Protein AF-A0A6V8PN63-F1 (afdb_monomer_lite)

InterPro domains:
  IPR045735 Stage III sporulation protein AA, AAA+ ATPase domain [PF19568] (1-89)

Structure (mmCIF, N/CA/C/O backbone):
data_AF-A0A6V8PN63-F1
#
_entry.id   AF-A0A6V8PN63-F1
#
loop_
_atom_site.group_PDB
_atom_site.id
_atom_site.type_symbol
_atom_site.label_atom_id
_atom_site.label_alt_id
_atom_site.label_comp_id
_atom_site.label_asym_id
_atom_site.label_entity_id
_atom_site.label_seq_id
_atom_site.pdbx_PDB_ins_code
_atom_site.Cartn_x
_atom_site.Cartn_y
_atom_site.Cartn_z
_atom_site.occupancy
_atom_site.B_iso_or_equiv
_atom_site.auth_seq_id
_atom_site.auth_comp_id
_atom_site.auth_asym_id
_atom_site.auth_atom_id
_atom_site.pdbx_PDB_model_num
ATOM 1 N N . ASP A 1 1 ? 13.691 23.214 -0.412 1.00 44.59 1 ASP A N 1
ATOM 2 C CA . ASP A 1 1 ? 12.295 22.899 -0.771 1.00 44.59 1 ASP A CA 1
ATOM 3 C C . ASP A 1 1 ? 12.135 21.449 -1.161 1.00 44.59 1 ASP A C 1
ATOM 5 O O . ASP A 1 1 ? 13.019 20.916 -1.814 1.00 44.59 1 ASP A O 1
ATOM 9 N N . GLY A 1 2 ? 11.024 20.817 -0.782 1.00 48.44 2 GLY A N 1
ATOM 10 C CA . GLY A 1 2 ? 10.647 19.520 -1.353 1.00 48.44 2 GLY A CA 1
ATOM 11 C C . GLY A 1 2 ? 10.384 18.419 -0.337 1.00 48.44 2 GLY A C 1
ATOM 12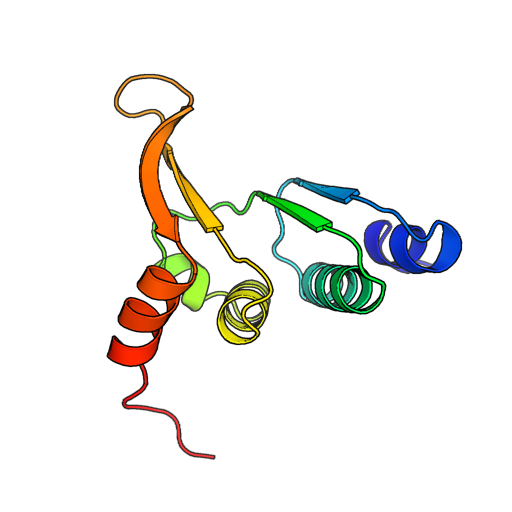 O O . GLY A 1 2 ? 10.875 17.308 -0.500 1.00 48.44 2 GLY A O 1
ATOM 13 N N . CYS A 1 3 ? 9.580 18.689 0.696 1.00 52.09 3 CYS A N 1
ATOM 14 C CA . CYS A 1 3 ? 8.850 17.585 1.308 1.00 52.09 3 CYS A CA 1
ATOM 15 C C . CYS A 1 3 ? 7.930 17.004 0.214 1.00 52.09 3 CYS A C 1
ATOM 17 O O . CYS A 1 3 ? 7.203 17.780 -0.417 1.00 52.09 3 CYS A O 1
ATOM 19 N N . PRO A 1 4 ? 7.988 15.696 -0.086 1.00 68.25 4 PRO A N 1
ATOM 20 C CA . PRO A 1 4 ? 7.158 15.108 -1.127 1.00 68.25 4 PRO A CA 1
ATOM 21 C C . PRO A 1 4 ? 5.686 15.412 -0.847 1.00 68.25 4 PRO A C 1
ATOM 23 O O 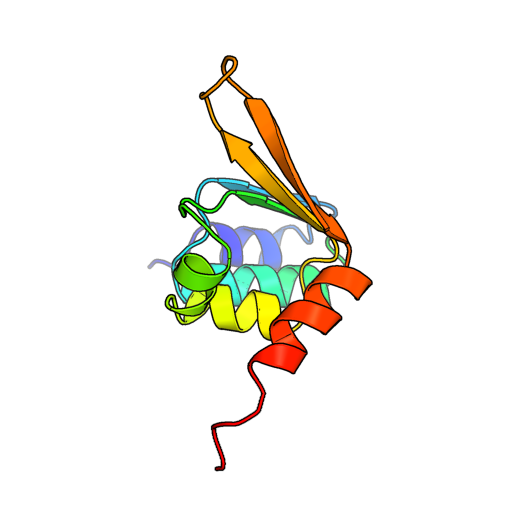. PRO A 1 4 ? 5.246 15.344 0.302 1.00 68.25 4 PRO A O 1
ATOM 26 N N . LYS A 1 5 ? 4.934 15.768 -1.899 1.00 79.38 5 LYS A N 1
ATOM 27 C CA . LYS A 1 5 ? 3.552 16.285 -1.816 1.00 79.38 5 LYS A CA 1
ATOM 28 C C . LYS A 1 5 ? 2.654 15.473 -0.872 1.00 79.38 5 LYS A C 1
ATOM 30 O O . LYS A 1 5 ? 1.834 16.051 -0.167 1.00 79.38 5 LYS A O 1
ATOM 35 N N . MET A 1 6 ? 2.852 14.155 -0.817 1.00 88.75 6 MET A N 1
ATOM 36 C CA . MET A 1 6 ? 2.096 13.252 0.048 1.00 88.75 6 MET A CA 1
ATOM 37 C C . MET A 1 6 ? 2.374 13.459 1.545 1.00 88.75 6 MET A C 1
ATOM 39 O O . MET A 1 6 ? 1.437 13.540 2.328 1.00 88.75 6 MET A O 1
ATOM 43 N N . MET A 1 7 ? 3.635 13.628 1.953 1.00 90.88 7 MET A N 1
ATOM 44 C CA . MET A 1 7 ? 3.980 13.895 3.356 1.00 90.88 7 MET A CA 1
ATOM 45 C C . MET A 1 7 ? 3.464 15.266 3.813 1.00 90.88 7 MET A C 1
ATOM 47 O O . MET A 1 7 ? 3.007 15.420 4.944 1.00 90.88 7 MET A O 1
ATOM 51 N N . MET A 1 8 ? 3.492 16.265 2.925 1.00 87.50 8 MET A N 1
ATOM 52 C CA . MET A 1 8 ? 2.912 17.579 3.213 1.00 87.50 8 MET A CA 1
ATOM 53 C C . MET A 1 8 ? 1.395 17.482 3.441 1.00 87.50 8 MET A C 1
ATOM 55 O O . MET A 1 8 ? 0.894 18.019 4.425 1.00 87.50 8 MET A O 1
ATOM 59 N N . LEU A 1 9 ? 0.677 16.753 2.580 1.00 88.44 9 LEU A N 1
ATOM 60 C CA . LEU A 1 9 ? -0.760 16.499 2.733 1.00 88.44 9 LEU A CA 1
ATOM 61 C C . LEU A 1 9 ? -1.093 15.859 4.085 1.00 88.44 9 LEU A C 1
ATOM 63 O O . LEU A 1 9 ? -1.955 16.362 4.803 1.00 88.44 9 LEU A O 1
ATOM 67 N N . VAL A 1 10 ? -0.378 14.794 4.454 1.00 91.44 10 VAL A N 1
ATOM 68 C CA . VAL A 1 10 ? -0.603 14.079 5.720 1.00 91.44 10 VAL A CA 1
ATOM 69 C C . VAL A 1 10 ? -0.424 15.011 6.919 1.00 91.44 10 VAL A C 1
ATOM 71 O O . VAL A 1 10 ? -1.290 15.067 7.788 1.00 91.44 10 VAL A O 1
ATOM 74 N N . ARG A 1 11 ? 0.649 15.810 6.933 1.00 88.00 11 ARG A N 1
ATOM 75 C CA . ARG A 1 11 ? 0.989 16.676 8.073 1.00 88.00 11 ARG A CA 1
ATOM 76 C C . ARG A 1 11 ? 0.054 17.861 8.274 1.00 88.00 11 ARG A C 1
ATOM 78 O O . ARG A 1 11 ? -0.162 18.263 9.410 1.00 88.00 11 ARG A O 1
ATOM 85 N N . PHE A 1 12 ? -0.453 18.453 7.195 1.00 89.06 12 PHE A N 1
ATOM 86 C CA . PHE A 1 12 ? -1.215 19.703 7.285 1.00 89.06 12 PHE A CA 1
ATOM 87 C C . PHE A 1 12 ? -2.722 19.523 7.134 1.00 89.06 12 PHE A C 1
ATOM 89 O O . PHE A 1 12 ? -3.466 20.424 7.511 1.00 89.06 12 PHE A O 1
ATOM 96 N N . MET A 1 13 ? -3.183 18.394 6.587 1.00 86.56 13 MET A N 1
ATOM 97 C CA . MET A 1 13 ? -4.601 18.207 6.265 1.00 86.56 13 MET A CA 1
ATOM 98 C C . MET A 1 13 ? -5.271 17.059 7.022 1.00 86.56 13 MET A C 1
ATOM 100 O O . MET A 1 13 ? -6.485 16.937 6.901 1.00 86.56 13 MET A O 1
ATOM 104 N N . SER A 1 14 ? -4.530 16.254 7.803 1.00 87.50 14 SER A N 1
ATOM 105 C CA . SER A 1 14 ? -5.064 15.120 8.591 1.00 87.50 14 SER A CA 1
ATOM 106 C C . SER A 1 14 ? -6.153 14.334 7.836 1.00 87.50 14 SER A C 1
ATOM 108 O O . SER A 1 14 ? -7.306 14.288 8.274 1.00 87.50 14 SER A O 1
ATOM 110 N N . PRO A 1 15 ? -5.839 13.806 6.638 1.00 92.38 15 PRO A N 1
ATOM 111 C CA . PRO A 1 15 ? -6.854 13.250 5.757 1.00 92.38 15 PRO A CA 1
ATOM 112 C C . PRO A 1 15 ? -7.492 12.000 6.369 1.00 92.38 15 PRO A C 1
ATOM 114 O O . PRO A 1 15 ? -6.816 11.185 6.983 1.00 92.38 15 PRO A O 1
ATOM 117 N N . GLN A 1 16 ? -8.788 11.797 6.126 1.00 94.19 16 GLN A N 1
ATOM 118 C CA . GLN A 1 16 ? -9.469 10.547 6.492 1.00 94.19 16 GLN A CA 1
ATOM 119 C C . GLN A 1 16 ? -9.141 9.400 5.521 1.00 94.19 16 GLN A C 1
ATOM 121 O O . GLN A 1 16 ? -9.122 8.233 5.909 1.00 94.19 16 GLN A O 1
ATOM 126 N N . LEU A 1 17 ? -8.877 9.734 4.254 1.00 93.06 17 LEU A N 1
ATOM 127 C CA . LEU A 1 17 ? -8.535 8.794 3.191 1.00 93.06 17 LEU A CA 1
ATOM 128 C C . LEU A 1 17 ? -7.412 9.377 2.331 1.00 93.06 17 LEU A C 1
ATOM 130 O O . LEU A 1 17 ? -7.552 10.469 1.777 1.00 93.06 17 LEU A O 1
ATOM 134 N N . LEU A 1 18 ? -6.323 8.628 2.185 1.00 93.00 18 LEU A N 1
ATOM 135 C CA . LEU A 1 18 ? -5.232 8.938 1.270 1.00 93.00 18 LEU A CA 1
ATOM 136 C C . LEU A 1 18 ? -5.317 8.024 0.047 1.00 93.00 18 LEU A C 1
ATOM 138 O O . LEU A 1 18 ? -5.151 6.809 0.159 1.00 93.00 18 LEU A O 1
ATOM 142 N N . VAL A 1 19 ? -5.557 8.616 -1.124 1.00 92.69 19 VAL A N 1
ATOM 143 C CA . VAL A 1 19 ? -5.561 7.899 -2.405 1.00 92.69 19 VAL A CA 1
ATOM 144 C C . VAL A 1 19 ? -4.357 8.333 -3.224 1.00 92.69 19 VAL A C 1
ATOM 146 O O . VAL A 1 19 ? -4.166 9.528 -3.439 1.00 92.69 19 VAL A O 1
ATOM 149 N N . THR A 1 20 ? -3.546 7.381 -3.681 1.00 90.00 20 THR A N 1
ATOM 150 C CA . THR A 1 20 ? -2.348 7.685 -4.474 1.00 90.00 20 THR A CA 1
ATOM 151 C C . THR A 1 20 ? -2.127 6.684 -5.602 1.00 90.00 20 THR A C 1
ATOM 153 O O . THR A 1 20 ? -2.414 5.489 -5.470 1.00 90.00 20 THR A O 1
ATOM 156 N N . ASP A 1 21 ? -1.614 7.167 -6.730 1.00 88.94 21 ASP A N 1
ATOM 157 C CA . ASP A 1 21 ? -1.177 6.321 -7.826 1.00 88.94 21 ASP A CA 1
ATOM 158 C C . ASP A 1 21 ? 0.325 6.024 -7.726 1.00 88.94 21 ASP A C 1
ATOM 160 O O . ASP A 1 21 ? 1.129 6.871 -7.352 1.00 88.94 21 ASP A O 1
ATOM 164 N N . LYS A 1 22 ? 0.714 4.795 -8.082 1.00 87.00 22 LYS A N 1
ATOM 165 C CA . LYS A 1 22 ? 2.122 4.383 -8.237 1.00 87.00 22 LYS A CA 1
ATOM 166 C C . LYS A 1 22 ? 3.000 4.627 -7.004 1.00 87.00 22 LYS A C 1
ATOM 168 O O . LYS A 1 22 ? 4.043 5.275 -7.076 1.00 87.00 22 LYS A O 1
ATOM 173 N N . LEU A 1 23 ? 2.630 4.008 -5.895 1.00 91.31 23 LEU A N 1
ATOM 174 C CA . LEU A 1 23 ? 3.483 3.911 -4.720 1.00 91.31 23 LEU A CA 1
ATOM 175 C C . LEU A 1 23 ? 4.787 3.172 -5.074 1.00 91.31 23 LEU A C 1
ATOM 177 O O . LEU A 1 23 ? 4.758 2.128 -5.734 1.00 91.31 23 LEU A O 1
ATOM 181 N N . GLY A 1 24 ? 5.939 3.699 -4.654 1.00 86.88 24 GLY A N 1
ATOM 182 C CA . GLY A 1 24 ? 7.209 3.033 -4.957 1.00 86.88 24 GLY A CA 1
ATOM 183 C C . GLY A 1 24 ? 8.469 3.661 -4.384 1.00 86.88 24 GLY A C 1
ATOM 184 O O . GLY A 1 24 ? 9.486 2.972 -4.318 1.00 86.88 24 GLY A O 1
ATOM 185 N N . ARG A 1 25 ? 8.438 4.931 -3.969 1.00 90.75 25 ARG A N 1
ATOM 186 C CA . ARG A 1 25 ? 9.622 5.600 -3.425 1.00 90.75 25 ARG A CA 1
ATOM 187 C C . ARG A 1 25 ? 9.709 5.453 -1.902 1.00 90.75 25 ARG A C 1
ATOM 189 O O . ARG A 1 25 ? 8.678 5.302 -1.239 1.00 90.75 25 ARG A O 1
ATOM 196 N N . PRO A 1 26 ? 10.912 5.549 -1.309 1.00 90.88 26 PRO A N 1
ATOM 197 C CA . PRO A 1 26 ? 11.076 5.514 0.145 1.00 90.88 26 PRO A CA 1
ATOM 198 C C . PRO A 1 26 ? 10.287 6.609 0.866 1.00 90.88 26 PRO A C 1
ATOM 200 O O . PRO A 1 26 ? 9.768 6.388 1.960 1.00 90.88 26 PRO A O 1
ATOM 203 N N . GLU A 1 27 ? 10.171 7.789 0.259 1.00 91.44 27 GLU A N 1
ATOM 204 C CA . GLU A 1 27 ? 9.428 8.895 0.853 1.00 91.44 27 GLU A CA 1
ATOM 205 C C . GLU A 1 27 ? 7.919 8.647 0.826 1.00 91.44 27 GLU A C 1
ATOM 207 O O . GLU A 1 27 ? 7.216 9.064 1.749 1.00 91.44 27 GLU A O 1
ATOM 212 N N . ASP A 1 28 ? 7.436 7.926 -0.190 1.00 91.56 28 ASP A N 1
ATOM 213 C CA . ASP A 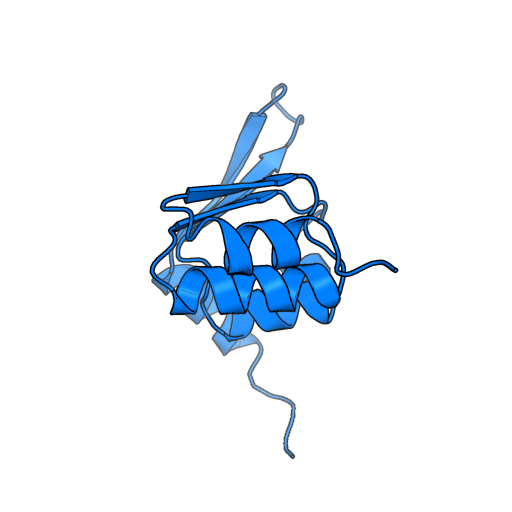1 28 ? 6.037 7.532 -0.274 1.00 91.56 28 ASP A CA 1
ATOM 214 C C . ASP A 1 28 ? 5.684 6.570 0.862 1.00 91.56 28 ASP A C 1
ATOM 216 O O . ASP A 1 28 ? 4.675 6.744 1.543 1.00 91.56 28 ASP A O 1
ATOM 220 N N . ALA A 1 29 ? 6.558 5.590 1.113 1.00 92.31 29 ALA A N 1
ATOM 221 C CA . ALA A 1 29 ? 6.368 4.625 2.187 1.00 92.31 29 ALA A CA 1
ATOM 222 C C . ALA A 1 29 ? 6.292 5.301 3.564 1.00 92.31 29 ALA A C 1
ATOM 224 O O . ALA A 1 29 ? 5.393 5.005 4.347 1.00 92.31 29 ALA A O 1
ATOM 225 N N . ARG A 1 30 ? 7.171 6.276 3.829 1.00 93.12 30 ARG A N 1
ATOM 226 C CA . ARG A 1 30 ? 7.128 7.067 5.071 1.00 93.12 30 ARG A CA 1
ATOM 227 C C . ARG A 1 30 ? 5.835 7.868 5.214 1.00 93.12 30 ARG A C 1
ATOM 229 O O . ARG A 1 30 ? 5.298 7.970 6.310 1.00 93.12 30 ARG A O 1
ATOM 236 N N . ALA A 1 31 ? 5.338 8.459 4.128 1.00 93.25 31 ALA A N 1
ATOM 237 C CA . ALA A 1 31 ? 4.094 9.226 4.167 1.00 93.25 31 ALA A CA 1
ATOM 238 C C . ALA A 1 31 ? 2.864 8.331 4.379 1.00 93.25 31 ALA A C 1
ATOM 240 O O . ALA A 1 31 ? 1.963 8.720 5.116 1.00 93.25 31 ALA A O 1
ATOM 241 N N . VAL A 1 32 ? 2.841 7.131 3.791 1.00 93.81 32 VAL A N 1
ATOM 242 C CA . VAL A 1 32 ? 1.793 6.129 4.051 1.00 93.81 32 VAL A CA 1
ATOM 243 C C . VAL A 1 32 ? 1.823 5.667 5.506 1.00 93.81 32 VAL A C 1
ATOM 245 O O . VAL A 1 32 ? 0.778 5.628 6.147 1.00 93.81 32 VAL A O 1
ATOM 248 N N . GLU A 1 33 ? 3.004 5.357 6.044 1.00 93.62 33 GLU A N 1
ATOM 249 C CA . GLU A 1 33 ? 3.159 4.959 7.447 1.00 93.62 33 GLU A CA 1
ATOM 250 C C . GLU A 1 33 ? 2.630 6.038 8.407 1.00 93.62 33 GLU A C 1
ATOM 252 O O . GLU A 1 33 ? 1.867 5.733 9.323 1.00 93.62 33 GLU A O 1
ATOM 257 N N . GLU A 1 34 ? 2.985 7.303 8.170 1.00 93.75 34 GLU A N 1
ATOM 258 C CA . GLU A 1 34 ? 2.490 8.432 8.961 1.00 93.75 34 GLU A CA 1
ATOM 259 C C . GLU A 1 34 ? 0.968 8.584 8.840 1.00 93.75 34 GLU A C 1
ATOM 261 O O . GLU A 1 34 ? 0.275 8.724 9.846 1.00 93.75 34 GLU A O 1
ATOM 266 N N . ALA A 1 35 ? 0.427 8.493 7.622 1.00 94.12 35 ALA A N 1
ATOM 267 C CA . ALA A 1 35 ? -1.009 8.590 7.384 1.00 94.12 35 ALA A CA 1
ATOM 268 C C . ALA A 1 35 ? -1.782 7.532 8.190 1.00 94.12 35 ALA A C 1
ATOM 270 O O . ALA A 1 35 ? -2.728 7.874 8.902 1.00 94.12 35 ALA A O 1
ATOM 271 N N . VAL A 1 36 ? -1.328 6.274 8.168 1.00 93.06 36 VAL A N 1
ATOM 272 C CA . VAL A 1 36 ? -1.947 5.190 8.948 1.00 93.06 36 VAL A CA 1
ATOM 273 C C . VAL A 1 36 ? -1.865 5.463 10.452 1.00 93.06 36 VAL A C 1
ATOM 275 O O . VAL A 1 36 ? -2.863 5.298 11.152 1.00 93.06 36 VAL A O 1
ATOM 278 N N . LYS A 1 37 ? -0.723 5.946 10.964 1.00 92.06 37 LYS A N 1
ATOM 279 C CA . LYS A 1 37 ? -0.575 6.313 12.389 1.00 92.06 37 LYS A CA 1
ATOM 280 C C . LYS A 1 37 ? -1.532 7.426 12.817 1.00 92.06 37 LYS A C 1
ATOM 282 O O . LYS A 1 37 ? -1.998 7.418 13.952 1.00 92.06 37 LYS A O 1
ATOM 287 N N . THR A 1 38 ? -1.850 8.353 11.915 1.00 90.31 38 THR A N 1
ATOM 288 C CA . THR A 1 38 ? -2.844 9.414 12.159 1.00 90.31 38 THR A CA 1
ATOM 289 C C . THR A 1 38 ? -4.300 8.947 12.023 1.00 90.31 38 THR A C 1
ATOM 291 O O . THR A 1 38 ? -5.215 9.733 12.254 1.00 90.31 38 THR A O 1
ATOM 294 N N . GLY A 1 39 ? -4.532 7.672 11.688 1.00 90.75 39 GLY A N 1
ATOM 295 C CA . GLY A 1 39 ? -5.864 7.079 11.539 1.00 90.75 39 GLY A CA 1
ATOM 296 C C . GLY A 1 39 ? -6.459 7.192 10.133 1.00 90.75 39 GLY A C 1
ATOM 297 O O . GLY A 1 39 ? -7.636 6.887 9.945 1.00 90.75 39 GLY A O 1
ATOM 298 N N . ALA A 1 40 ? -5.674 7.617 9.141 1.00 94.38 40 ALA A N 1
ATOM 299 C CA . ALA A 1 40 ? -6.123 7.677 7.757 1.00 94.38 40 ALA A CA 1
ATOM 300 C C . ALA A 1 40 ? -6.201 6.274 7.138 1.00 94.38 40 ALA A C 1
ATOM 302 O O . ALA A 1 40 ? -5.289 5.458 7.282 1.00 94.38 40 ALA A O 1
ATOM 303 N N . SER A 1 41 ? -7.260 6.016 6.372 1.00 93.94 41 SER A N 1
ATOM 304 C CA . SER A 1 41 ? -7.328 4.854 5.478 1.00 93.94 41 SER A CA 1
ATOM 305 C C . SER A 1 41 ? -6.532 5.112 4.198 1.00 93.94 41 SER A C 1
ATOM 307 O O . SER A 1 41 ? -6.439 6.255 3.750 1.00 93.94 41 SER A O 1
ATOM 309 N N . ILE A 1 42 ? -5.985 4.064 3.575 1.00 93.75 42 ILE A N 1
ATOM 310 C CA . ILE A 1 42 ? -5.115 4.192 2.395 1.00 93.75 42 ILE A CA 1
ATOM 311 C C . ILE A 1 42 ? -5.656 3.370 1.224 1.00 93.75 42 ILE A C 1
ATOM 313 O O . ILE A 1 42 ? -5.980 2.194 1.377 1.00 93.75 42 ILE A O 1
ATOM 317 N N . LEU A 1 43 ? -5.679 3.971 0.033 1.00 94.06 43 LEU A N 1
ATOM 318 C CA . LEU A 1 43 ? -5.893 3.284 -1.239 1.00 94.06 43 LEU A CA 1
ATOM 319 C C . LEU A 1 43 ? -4.760 3.649 -2.198 1.00 94.06 43 LEU A C 1
ATOM 321 O O . LEU A 1 43 ? -4.647 4.789 -2.642 1.00 94.06 43 LEU A O 1
ATOM 325 N N . ALA A 1 44 ? -3.916 2.679 -2.531 1.00 93.56 44 ALA A N 1
ATOM 326 C CA . ALA A 1 44 ? -2.754 2.913 -3.377 1.00 93.56 44 ALA A CA 1
ATOM 327 C C . ALA A 1 44 ? -2.665 1.895 -4.511 1.00 93.56 44 ALA A C 1
ATOM 329 O O . ALA A 1 44 ? -3.102 0.752 -4.374 1.00 93.56 44 ALA A O 1
ATOM 330 N N . THR A 1 45 ? -2.056 2.302 -5.623 1.00 93.44 45 THR A N 1
ATOM 331 C CA . THR A 1 45 ? -1.672 1.383 -6.701 1.00 93.44 45 THR A CA 1
ATOM 332 C C . THR A 1 45 ? -0.158 1.231 -6.756 1.00 93.44 45 THR A C 1
ATOM 334 O O . THR A 1 45 ? 0.579 2.187 -6.533 1.00 93.44 45 THR A O 1
ATOM 337 N N . VAL A 1 46 ? 0.317 0.028 -7.071 1.00 92.75 46 VAL A N 1
ATOM 338 C CA . VAL A 1 46 ? 1.731 -0.264 -7.335 1.00 92.75 46 VAL A CA 1
ATOM 339 C C . VAL A 1 46 ? 1.806 -1.011 -8.657 1.00 92.75 46 VAL A C 1
ATOM 341 O O . VAL A 1 46 ? 0.939 -1.826 -8.964 1.00 92.75 46 VAL A O 1
ATOM 344 N N . GLN A 1 47 ? 2.839 -0.737 -9.447 1.00 89.94 47 GLN A N 1
ATOM 345 C CA . GLN A 1 47 ? 3.109 -1.503 -10.658 1.00 89.94 47 GLN A CA 1
ATOM 346 C C . GLN A 1 47 ? 4.054 -2.663 -10.346 1.00 89.94 47 GLN A C 1
ATOM 348 O O . GLN A 1 47 ? 5.201 -2.418 -9.975 1.00 89.94 47 GLN A O 1
ATOM 353 N N . GLY A 1 48 ? 3.589 -3.891 -10.539 1.00 87.69 48 GLY A N 1
ATOM 354 C CA . GLY A 1 48 ? 4.368 -5.121 -10.420 1.00 87.69 48 GLY A CA 1
ATOM 355 C C . GLY A 1 48 ? 3.585 -6.291 -11.006 1.00 87.69 48 GLY A C 1
ATOM 356 O O . GLY A 1 48 ? 2.363 -6.206 -11.141 1.00 87.69 48 GLY A O 1
ATOM 357 N N . ASP A 1 49 ? 4.293 -7.354 -11.375 1.00 84.94 49 ASP A N 1
ATOM 358 C CA . ASP A 1 49 ? 3.693 -8.502 -12.067 1.00 84.94 49 ASP A CA 1
ATOM 359 C C . ASP A 1 49 ? 3.174 -9.578 -11.099 1.00 84.94 49 ASP A C 1
ATOM 361 O O . ASP A 1 49 ? 2.216 -10.285 -11.414 1.00 84.94 49 ASP A O 1
ATOM 365 N N . CYS A 1 50 ? 3.778 -9.687 -9.913 1.00 85.06 50 CYS A N 1
ATOM 366 C CA . CYS A 1 50 ? 3.395 -10.623 -8.854 1.00 85.06 50 CYS A CA 1
ATOM 367 C C . CYS A 1 50 ? 3.859 -10.124 -7.474 1.00 85.06 50 CYS A C 1
ATOM 369 O O . CYS A 1 50 ? 4.607 -9.146 -7.375 1.00 85.06 50 CYS A O 1
ATOM 371 N N . LEU A 1 51 ? 3.420 -10.784 -6.397 1.00 85.88 51 LEU A N 1
ATOM 372 C CA . LEU A 1 51 ? 3.773 -10.404 -5.023 1.00 85.88 51 LEU A CA 1
ATOM 373 C C . LEU A 1 51 ? 5.288 -10.485 -4.776 1.00 85.88 51 LEU A C 1
ATOM 375 O O . LEU A 1 51 ? 5.853 -9.616 -4.119 1.00 85.88 51 LEU A O 1
ATOM 379 N N . GLU A 1 52 ? 5.954 -11.474 -5.364 1.00 87.50 52 GLU A N 1
ATOM 380 C CA . GLU A 1 52 ? 7.393 -11.703 -5.228 1.00 87.50 52 GLU A CA 1
ATOM 381 C C . GLU A 1 52 ? 8.216 -10.565 -5.866 1.00 87.50 52 GLU A C 1
ATOM 383 O O . GLU A 1 52 ? 9.270 -10.195 -5.349 1.00 87.50 52 GLU A O 1
ATOM 388 N N . ASP A 1 53 ? 7.736 -9.958 -6.960 1.00 89.44 53 ASP A N 1
ATOM 389 C CA . ASP A 1 53 ? 8.356 -8.757 -7.546 1.00 89.44 53 ASP A CA 1
ATOM 390 C C . ASP A 1 53 ? 8.208 -7.540 -6.621 1.00 89.44 53 ASP A C 1
ATOM 392 O O . ASP A 1 53 ? 9.150 -6.769 -6.423 1.00 89.44 53 ASP A O 1
ATOM 396 N N . LEU A 1 54 ? 7.043 -7.398 -5.982 1.00 89.94 54 LEU A N 1
ATOM 397 C CA . LEU A 1 54 ? 6.801 -6.326 -5.015 1.00 89.94 54 LEU A CA 1
ATOM 398 C C . LEU A 1 54 ? 7.702 -6.454 -3.780 1.00 89.94 54 LEU A C 1
ATOM 400 O O . LEU A 1 54 ? 8.219 -5.443 -3.303 1.00 89.94 54 LEU A O 1
ATOM 404 N N . MET A 1 55 ? 7.946 -7.677 -3.304 1.00 88.94 55 MET A N 1
ATOM 405 C CA . MET A 1 55 ? 8.826 -7.949 -2.161 1.00 88.94 55 MET A CA 1
ATOM 406 C C . MET A 1 55 ? 10.306 -7.648 -2.439 1.00 88.94 55 MET A C 1
ATOM 408 O O . MET A 1 55 ? 11.056 -7.352 -1.513 1.00 88.94 55 MET A O 1
ATOM 412 N N . LYS A 1 56 ? 10.742 -7.630 -3.705 1.00 90.50 56 LYS A N 1
ATOM 413 C CA . LYS A 1 56 ? 12.106 -7.199 -4.072 1.00 90.50 56 LYS A CA 1
ATOM 414 C C . LYS A 1 56 ? 12.307 -5.688 -3.972 1.00 90.50 56 LYS A C 1
ATOM 416 O O . LYS A 1 56 ? 13.445 -5.222 -4.003 1.00 90.50 56 LYS A O 1
ATOM 421 N N . ARG A 1 57 ? 11.229 -4.903 -3.880 1.00 91.25 57 ARG A N 1
ATOM 422 C CA . ARG A 1 57 ? 11.289 -3.439 -3.796 1.00 91.25 57 ARG A CA 1
ATOM 423 C C . ARG A 1 57 ? 11.300 -3.006 -2.332 1.00 91.25 57 ARG A C 1
ATOM 425 O O . ARG A 1 57 ? 10.254 -3.103 -1.693 1.00 91.25 57 ARG A O 1
ATOM 432 N N . PRO A 1 58 ? 12.405 -2.444 -1.805 1.00 92.12 58 PRO A N 1
ATOM 433 C CA . PRO A 1 58 ? 12.548 -2.183 -0.370 1.00 92.12 58 PRO A CA 1
ATOM 434 C C . PRO A 1 58 ? 11.403 -1.361 0.234 1.00 92.12 58 PRO A C 1
ATOM 436 O O . PRO A 1 58 ? 10.890 -1.695 1.296 1.00 92.12 58 PRO A O 1
ATOM 439 N N . SER A 1 59 ? 10.953 -0.315 -0.466 1.00 92.50 59 SER A N 1
ATOM 440 C CA . SER A 1 59 ? 9.874 0.559 0.008 1.00 92.50 59 SER A CA 1
ATOM 441 C C . SER A 1 59 ? 8.519 -0.145 0.071 1.00 92.50 59 SER A C 1
ATOM 443 O O . SER A 1 59 ? 7.747 0.117 0.984 1.00 92.50 59 SER A O 1
ATOM 445 N N . ILE A 1 60 ? 8.225 -1.043 -0.873 1.00 92.44 60 ILE A N 1
ATOM 446 C CA . ILE A 1 60 ? 6.951 -1.773 -0.907 1.00 92.44 60 ILE A CA 1
ATOM 447 C C . ILE A 1 60 ? 6.991 -2.954 0.055 1.00 92.44 60 ILE A C 1
ATOM 449 O O . ILE A 1 60 ? 6.063 -3.118 0.843 1.00 92.44 60 ILE A O 1
ATOM 453 N N . ALA A 1 61 ? 8.086 -3.715 0.050 1.00 91.69 61 ALA A N 1
ATOM 454 C CA . ALA A 1 61 ? 8.326 -4.801 0.991 1.00 91.69 61 ALA A CA 1
ATOM 455 C C . ALA A 1 61 ? 8.157 -4.330 2.438 1.00 91.69 61 ALA A C 1
ATOM 457 O O . ALA A 1 61 ? 7.426 -4.955 3.200 1.00 91.69 61 ALA A O 1
ATOM 458 N N . TYR A 1 62 ? 8.733 -3.172 2.781 1.00 92.19 62 TYR A N 1
ATOM 459 C CA . TYR A 1 62 ? 8.554 -2.541 4.085 1.00 92.19 62 TYR A CA 1
ATOM 460 C C . TYR A 1 62 ? 7.072 -2.344 4.442 1.00 92.19 62 TYR A C 1
ATOM 462 O O . TYR A 1 62 ? 6.626 -2.791 5.494 1.00 92.19 62 TYR A O 1
ATOM 470 N N . LEU A 1 63 ? 6.275 -1.739 3.556 1.00 91.19 63 LEU A N 1
ATOM 471 C CA . LEU A 1 63 ? 4.852 -1.482 3.815 1.00 91.19 63 LEU A CA 1
ATOM 472 C C . LEU A 1 63 ? 4.031 -2.769 3.973 1.00 91.19 63 LEU A C 1
ATOM 474 O O . LEU A 1 63 ? 3.123 -2.833 4.807 1.00 91.19 63 LEU A O 1
ATOM 478 N N . LEU A 1 64 ? 4.354 -3.792 3.179 1.00 89.44 64 LEU A N 1
ATOM 479 C CA . LEU A 1 64 ? 3.713 -5.104 3.239 1.00 89.44 64 LEU A CA 1
ATOM 480 C C . LEU A 1 64 ? 4.072 -5.845 4.536 1.00 89.44 64 LEU A C 1
ATOM 482 O O . LEU A 1 64 ? 3.186 -6.378 5.205 1.00 89.44 64 LEU A O 1
ATOM 486 N N . GLN A 1 65 ? 5.345 -5.818 4.939 1.00 87.69 65 GLN A N 1
ATOM 487 C CA . GLN A 1 65 ? 5.836 -6.421 6.184 1.00 87.69 65 GLN A CA 1
ATOM 488 C C . GLN A 1 65 ? 5.270 -5.734 7.430 1.00 87.69 65 GLN A C 1
ATOM 490 O O . GLN A 1 65 ? 4.884 -6.416 8.380 1.00 87.69 65 GLN A O 1
ATOM 495 N N . GLN A 1 66 ? 5.155 -4.401 7.412 1.00 87.75 66 GLN A N 1
ATOM 496 C CA . GLN A 1 66 ? 4.511 -3.620 8.476 1.00 87.75 66 GLN A CA 1
ATOM 497 C C . GLN A 1 66 ? 2.987 -3.814 8.532 1.00 87.75 66 GLN A C 1
ATOM 499 O O . GLN A 1 66 ? 2.342 -3.320 9.454 1.00 87.75 66 GLN A O 1
ATOM 504 N N . ARG A 1 67 ? 2.399 -4.560 7.584 1.00 86.12 67 ARG A N 1
ATOM 505 C CA . ARG A 1 67 ? 0.960 -4.872 7.524 1.00 86.12 67 ARG A CA 1
ATOM 506 C C . ARG A 1 67 ? 0.077 -3.628 7.448 1.00 86.12 67 ARG A C 1
ATOM 508 O O . ARG A 1 67 ? -1.020 -3.614 7.994 1.00 86.12 67 ARG A O 1
ATOM 515 N N . LEU A 1 68 ? 0.541 -2.601 6.739 1.00 89.38 68 LEU A N 1
ATOM 516 C CA . LEU A 1 68 ? -0.235 -1.373 6.543 1.00 89.38 68 LEU A CA 1
ATOM 517 C C . LEU A 1 68 ? -1.361 -1.543 5.512 1.00 89.38 68 LEU A C 1
ATOM 519 O O . LEU A 1 68 ? -2.252 -0.703 5.429 1.00 89.38 68 LEU A O 1
ATOM 523 N N . PHE A 1 69 ? -1.333 -2.632 4.737 1.00 90.31 69 PHE A N 1
ATOM 524 C CA . PHE A 1 69 ? -2.378 -2.991 3.785 1.00 90.31 69 PHE A CA 1
ATOM 525 C C . PHE A 1 69 ? -3.089 -4.275 4.212 1.00 90.31 69 PHE A C 1
ATOM 527 O O . PHE A 1 69 ? -2.487 -5.345 4.290 1.00 90.31 69 PHE A O 1
ATOM 534 N N . GLU A 1 70 ? -4.399 -4.176 4.427 1.00 89.44 70 GLU A N 1
ATOM 535 C CA . GLU A 1 70 ? -5.256 -5.316 4.775 1.00 89.44 70 GLU A CA 1
ATOM 536 C C . GLU A 1 70 ? -5.710 -6.123 3.557 1.00 89.44 70 GLU A C 1
ATOM 538 O O . GLU A 1 70 ? -6.137 -7.274 3.681 1.00 89.44 70 GLU A O 1
ATOM 543 N N . ARG A 1 71 ? -5.664 -5.517 2.368 1.00 90.06 71 ARG A N 1
ATOM 544 C CA . ARG A 1 71 ? -6.090 -6.149 1.123 1.00 90.06 71 ARG A CA 1
ATOM 545 C C . ARG A 1 71 ? -5.206 -5.721 -0.034 1.00 90.06 71 ARG A C 1
ATOM 547 O O . ARG A 1 71 ? -4.938 -4.537 -0.209 1.00 90.06 71 ARG A O 1
ATOM 554 N N . ILE A 1 72 ? -4.823 -6.694 -0.852 1.00 91.75 72 ILE A N 1
ATOM 555 C CA . ILE A 1 72 ? -4.072 -6.488 -2.090 1.00 91.75 72 ILE A CA 1
ATOM 556 C C . ILE A 1 72 ? -4.865 -7.134 -3.219 1.00 91.75 72 ILE A C 1
ATOM 558 O O . ILE A 1 72 ? -5.301 -8.278 -3.099 1.00 91.75 72 ILE A O 1
ATOM 562 N N . VAL A 1 73 ? -5.069 -6.396 -4.305 1.00 92.69 73 VAL A N 1
ATOM 563 C CA . VAL A 1 73 ? -5.803 -6.871 -5.481 1.00 92.69 73 VAL A CA 1
ATOM 564 C C . VAL A 1 73 ? -4.884 -6.773 -6.687 1.00 92.69 73 VAL A C 1
ATOM 566 O O . VAL A 1 73 ? -4.439 -5.680 -7.036 1.00 92.69 73 VAL A O 1
ATOM 569 N N . PHE A 1 74 ? -4.613 -7.906 -7.331 1.00 93.06 74 PHE A N 1
ATOM 570 C CA . PHE A 1 74 ? -3.862 -7.945 -8.579 1.00 93.06 74 PHE A CA 1
ATOM 571 C C . PHE A 1 74 ? -4.822 -7.818 -9.754 1.00 93.06 74 PHE A C 1
ATOM 573 O O . PHE A 1 74 ? -5.750 -8.615 -9.917 1.00 93.06 74 PHE A O 1
ATOM 580 N N . LEU A 1 75 ? -4.585 -6.797 -10.572 1.00 93.62 75 LEU A N 1
ATOM 581 C CA . LEU A 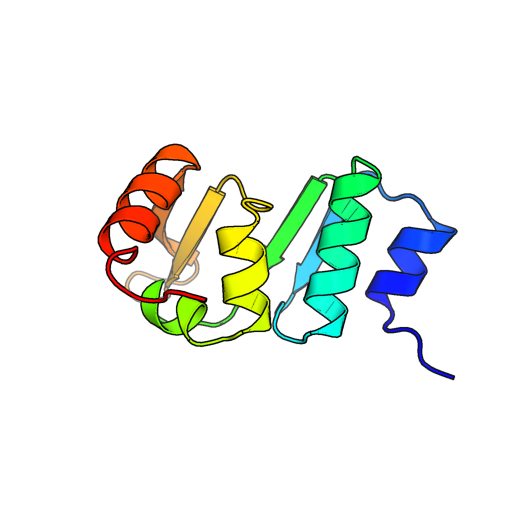1 75 ? -5.374 -6.500 -11.759 1.00 93.62 75 LEU A CA 1
ATOM 582 C C . LEU A 1 75 ? -4.543 -6.757 -13.014 1.00 93.62 75 LEU A C 1
ATOM 584 O O . LEU A 1 75 ? -3.373 -6.387 -13.080 1.00 93.62 75 LEU A O 1
ATOM 588 N N . SER A 1 76 ? -5.168 -7.326 -14.040 1.00 92.75 76 SER A N 1
ATOM 589 C CA . SER A 1 76 ? 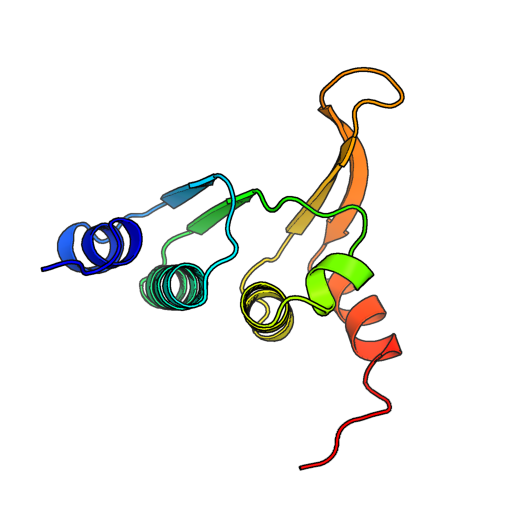-4.565 -7.513 -15.357 1.00 92.75 76 SER A CA 1
ATOM 590 C C . SER A 1 76 ? -5.461 -6.987 -16.479 1.00 92.75 76 SER A C 1
ATOM 592 O O . SER A 1 76 ? -6.567 -6.478 -16.267 1.00 92.75 76 SER A O 1
ATOM 594 N N . ARG A 1 77 ? -4.948 -7.104 -17.709 1.00 92.31 77 ARG A N 1
ATOM 595 C CA . ARG A 1 77 ? -5.699 -6.864 -18.945 1.00 92.31 77 ARG A CA 1
ATOM 596 C C . ARG A 1 77 ? -5.946 -8.139 -19.761 1.00 92.31 77 ARG A C 1
ATOM 598 O O . ARG A 1 77 ? -6.415 -8.037 -20.889 1.00 92.31 77 ARG A O 1
ATOM 605 N N . ARG A 1 78 ? -5.635 -9.331 -19.224 1.00 90.38 78 ARG A N 1
ATOM 606 C CA . ARG A 1 78 ? -5.672 -10.610 -19.965 1.00 90.38 78 ARG A CA 1
ATOM 607 C C . ARG A 1 78 ? -7.060 -10.959 -20.500 1.00 90.38 78 ARG A C 1
ATOM 609 O O . ARG A 1 78 ? -7.162 -11.485 -21.601 1.00 90.38 78 ARG A O 1
ATOM 616 N N . LYS A 1 79 ? -8.117 -10.648 -19.743 1.00 92.31 79 LYS A N 1
ATOM 617 C CA . LYS A 1 79 ? -9.525 -10.829 -20.145 1.00 92.31 79 LYS A CA 1
ATOM 618 C C . LYS A 1 79 ? -10.256 -9.489 -20.306 1.00 92.31 79 LYS A C 1
ATOM 620 O O . LYS A 1 79 ? -11.466 -9.414 -20.129 1.00 92.31 79 LYS A O 1
ATOM 625 N N . GLY A 1 80 ? -9.517 -8.428 -20.636 1.00 92.94 80 GLY A N 1
ATOM 626 C CA . GLY A 1 80 ? -10.005 -7.048 -20.652 1.00 92.94 80 GLY A CA 1
ATOM 627 C C . GLY A 1 80 ? -9.487 -6.222 -19.466 1.00 92.94 80 GLY A C 1
ATOM 628 O O . GLY A 1 80 ? -8.975 -6.781 -18.491 1.00 92.94 80 GLY A O 1
ATOM 629 N N . PRO A 1 81 ? -9.546 -4.882 -19.548 1.00 90.88 81 PRO A N 1
ATOM 630 C CA . PRO A 1 81 ? -9.003 -3.999 -18.520 1.00 90.88 81 PRO A CA 1
ATOM 631 C C . PRO A 1 81 ? -9.713 -4.187 -17.174 1.00 90.88 81 PRO A C 1
ATOM 633 O O . PRO A 1 81 ? -10.937 -4.226 -17.116 1.00 90.88 81 PRO A O 1
ATOM 636 N N . GLY A 1 82 ? -8.934 -4.270 -16.091 1.00 88.25 82 GLY A N 1
ATOM 637 C CA . GLY A 1 82 ? -9.473 -4.423 -14.736 1.00 88.25 82 GLY A CA 1
ATOM 638 C C . GLY A 1 82 ? -9.858 -5.859 -14.377 1.00 88.25 82 GLY A C 1
ATOM 639 O O . GLY A 1 82 ? -10.603 -6.064 -13.423 1.00 88.25 82 GLY A O 1
ATOM 640 N N . THR A 1 83 ? -9.353 -6.854 -15.113 1.00 93.44 83 THR A N 1
ATOM 641 C CA . THR A 1 83 ? -9.545 -8.264 -14.755 1.00 93.44 83 THR A CA 1
ATOM 642 C C . THR A 1 83 ? -8.887 -8.527 -13.405 1.00 93.44 83 THR A C 1
ATOM 644 O O . THR A 1 83 ? -7.675 -8.360 -13.279 1.00 93.44 83 THR A O 1
ATOM 647 N N . VAL A 1 84 ? -9.666 -8.940 -12.405 1.00 93.62 84 VAL A N 1
ATOM 648 C CA . VAL A 1 84 ? -9.125 -9.380 -11.115 1.00 93.62 84 VAL A CA 1
ATOM 649 C C . VAL A 1 84 ? -8.513 -10.760 -11.296 1.00 93.62 84 VAL A C 1
ATOM 651 O O . VAL A 1 84 ? -9.210 -11.707 -11.654 1.00 93.62 84 VAL A O 1
ATOM 654 N N . GLU A 1 85 ? -7.212 -10.859 -11.063 1.00 91.88 85 GLU A N 1
ATOM 655 C CA . GLU A 1 85 ? -6.490 -12.128 -11.136 1.00 91.88 85 GLU A CA 1
ATOM 656 C C . GLU A 1 85 ? -6.410 -12.781 -9.765 1.00 91.88 85 GLU A C 1
ATOM 658 O O . GLU A 1 85 ? -6.689 -13.967 -9.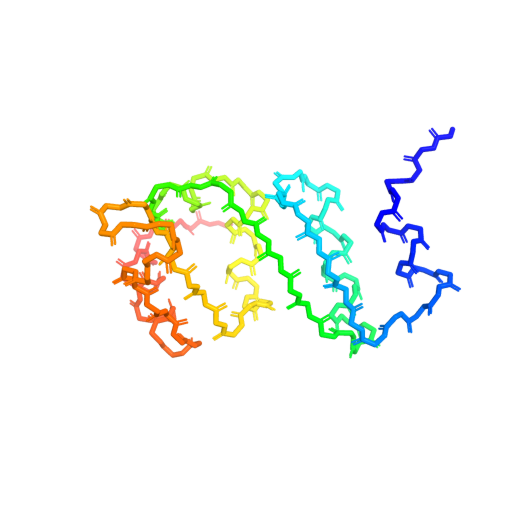622 1.00 91.88 85 GLU A O 1
ATOM 663 N N . GLU A 1 86 ? -6.062 -11.994 -8.747 1.00 89.81 86 GLU A N 1
ATOM 664 C CA . GLU A 1 86 ? -5.861 -12.488 -7.391 1.00 89.81 86 GLU A CA 1
ATOM 665 C C . GLU A 1 86 ? -6.296 -11.437 -6.369 1.00 89.81 86 GLU A C 1
ATOM 667 O O . GLU A 1 86 ? -6.139 -10.229 -6.575 1.00 89.81 86 GLU A O 1
ATOM 672 N N . ILE A 1 87 ? -6.830 -11.907 -5.243 1.00 90.12 87 ILE A N 1
ATOM 673 C CA . ILE A 1 87 ? -7.154 -11.081 -4.083 1.00 90.12 87 ILE A CA 1
ATOM 674 C C . ILE A 1 87 ? -6.486 -11.716 -2.872 1.00 90.12 87 ILE A C 1
ATOM 676 O O . ILE A 1 87 ? -6.760 -12.865 -2.532 1.00 90.12 87 ILE A O 1
ATOM 680 N N . TYR A 1 88 ? -5.657 -10.939 -2.189 1.00 85.81 88 TYR A N 1
ATOM 681 C CA . TYR A 1 88 ? -5.055 -11.321 -0.923 1.00 85.81 88 TYR A CA 1
ATOM 682 C C . TYR A 1 88 ? -5.721 -10.528 0.198 1.00 85.81 88 TYR A C 1
ATOM 684 O O . TYR A 1 88 ? -5.682 -9.298 0.199 1.00 85.81 88 TYR A O 1
ATOM 692 N N . GLY A 1 89 ? -6.349 -11.225 1.146 1.00 83.44 89 GLY A N 1
ATOM 693 C CA . GLY A 1 89 ? -6.777 -10.634 2.416 1.00 83.44 89 GLY A CA 1
ATOM 694 C C . GLY A 1 89 ? -5.649 -10.653 3.449 1.00 83.44 89 GLY A C 1
ATOM 695 O O . GLY A 1 89 ? -4.678 -11.391 3.286 1.00 83.44 89 GLY A O 1
ATOM 696 N N . GLY A 1 90 ? -5.788 -9.894 4.536 1.00 67.81 90 GLY A N 1
ATOM 697 C CA . GLY A 1 90 ? -4.739 -9.736 5.553 1.00 67.81 90 GLY A CA 1
ATOM 698 C C . GLY A 1 90 ? -4.234 -11.052 6.163 1.00 67.81 90 GLY A C 1
ATOM 699 O O . GLY A 1 90 ? -3.054 -11.181 6.486 1.00 67.81 90 GLY A O 1
ATOM 700 N N . GLU A 1 91 ? -5.086 -12.075 6.259 1.00 64.69 91 GLU A N 1
ATOM 701 C CA . GLU A 1 91 ? -4.692 -13.420 6.703 1.00 64.69 91 GLU A CA 1
ATOM 702 C C . GLU A 1 91 ? -3.961 -14.227 5.618 1.00 64.69 91 GLU A C 1
ATOM 704 O O . GLU A 1 91 ? -3.005 -14.945 5.908 1.00 64.69 91 GLU A O 1
ATOM 709 N N . THR A 1 92 ? -4.348 -14.081 4.350 1.00 60.88 92 THR A N 1
ATOM 710 C CA . THR A 1 92 ? -3.679 -14.745 3.221 1.00 60.88 92 THR A CA 1
ATOM 711 C C . THR A 1 92 ? -2.300 -14.138 2.969 1.00 60.88 92 THR A C 1
ATOM 713 O O . THR A 1 92 ? -1.340 -14.881 2.763 1.00 60.88 92 THR A O 1
ATOM 716 N N . VAL A 1 93 ? -2.171 -12.809 3.086 1.00 62.75 93 VAL A N 1
ATOM 717 C CA . VAL A 1 93 ? -0.878 -12.106 3.040 1.00 62.75 93 VAL A CA 1
ATOM 718 C C . VAL A 1 93 ? 0.066 -12.662 4.116 1.00 62.75 93 VAL A C 1
ATOM 720 O O . VAL A 1 93 ? 1.209 -12.981 3.804 1.00 62.75 93 VAL A O 1
ATOM 723 N N . LYS A 1 94 ? -0.416 -12.909 5.351 1.00 58.72 94 LYS A N 1
ATOM 724 C CA . LYS A 1 94 ? 0.383 -13.573 6.406 1.00 58.72 94 LYS A CA 1
ATOM 725 C C . LYS A 1 94 ? 0.932 -14.930 5.967 1.00 58.72 94 LYS A C 1
ATOM 727 O O . LYS A 1 94 ? 2.092 -15.213 6.234 1.00 58.72 94 LYS A O 1
ATOM 732 N N . SER A 1 95 ? 0.103 -15.786 5.368 1.00 59.59 95 SER A N 1
ATOM 733 C CA . SER A 1 95 ? 0.512 -17.157 5.025 1.00 59.59 95 SER A CA 1
ATOM 734 C C . SER A 1 95 ? 1.625 -17.201 3.971 1.00 59.59 95 SER A C 1
ATOM 736 O O . SER A 1 95 ? 2.540 -18.010 4.092 1.00 59.59 95 SER A O 1
ATOM 738 N N . ARG A 1 96 ? 1.588 -16.288 2.990 1.00 61.69 96 ARG A N 1
ATOM 739 C CA . ARG A 1 96 ? 2.600 -16.172 1.931 1.00 61.69 96 ARG A CA 1
ATOM 740 C C . ARG A 1 96 ? 3.877 -15.486 2.419 1.00 61.69 96 ARG A C 1
ATOM 742 O O . ARG A 1 96 ? 4.950 -15.972 2.101 1.00 61.69 96 ARG A O 1
ATOM 749 N N . LEU A 1 97 ? 3.772 -14.456 3.266 1.00 60.00 97 LEU A N 1
ATOM 750 C CA . LEU A 1 97 ? 4.949 -13.827 3.886 1.00 60.00 97 LEU A CA 1
ATOM 751 C C . LEU A 1 97 ? 5.678 -14.780 4.851 1.00 60.00 97 LEU A C 1
ATOM 753 O O . LEU A 1 97 ? 6.902 -14.813 4.879 1.00 60.00 97 LEU A O 1
ATOM 757 N N . LYS A 1 98 ? 4.942 -15.601 5.614 1.00 54.16 98 LYS A N 1
ATOM 758 C CA . LYS A 1 98 ? 5.537 -16.600 6.520 1.00 54.16 98 LYS A CA 1
ATOM 759 C C . LYS A 1 98 ? 6.211 -17.762 5.795 1.00 54.16 98 LYS A C 1
ATOM 761 O O . LYS A 1 98 ? 7.131 -18.355 6.347 1.00 54.16 98 LYS A O 1
ATOM 766 N N . ALA A 1 99 ? 5.763 -18.098 4.585 1.00 54.16 99 ALA A N 1
ATOM 767 C CA . ALA A 1 99 ? 6.424 -19.113 3.769 1.00 54.16 99 ALA A CA 1
ATOM 768 C C . ALA A 1 99 ? 7.844 -18.684 3.338 1.00 54.16 99 ALA A C 1
ATOM 770 O O . ALA A 1 99 ? 8.647 -19.540 2.979 1.00 54.16 99 ALA A O 1
ATOM 771 N N . GLU A 1 100 ? 8.166 -17.389 3.432 1.00 50.31 100 GLU A N 1
ATOM 772 C CA . GLU A 1 100 ? 9.464 -16.809 3.067 1.00 50.31 100 GLU A CA 1
ATOM 773 C C . GLU A 1 100 ? 10.325 -16.406 4.288 1.00 50.31 100 GLU A C 1
ATOM 775 O O . GLU A 1 100 ? 11.487 -16.048 4.125 1.00 50.31 100 GLU A O 1
ATOM 780 N N . GLU A 1 101 ? 9.821 -16.533 5.527 1.00 44.94 101 GLU A N 1
ATOM 781 C CA . GLU A 1 101 ? 10.531 -16.194 6.783 1.00 44.94 101 GLU A CA 1
ATOM 782 C C . GLU A 1 101 ? 11.565 -17.256 7.242 1.00 44.94 101 GLU A C 1
ATOM 784 O O . GLU A 1 101 ? 11.930 -17.316 8.417 1.00 44.94 101 GLU A O 1
ATOM 789 N N . ILE A 1 102 ? 12.108 -18.074 6.329 1.00 39.88 102 ILE A N 1
ATOM 790 C CA . ILE A 1 102 ? 13.351 -18.831 6.577 1.00 39.88 102 ILE A CA 1
ATOM 791 C C . ILE A 1 102 ? 14.505 -18.098 5.893 1.00 39.88 102 ILE A C 1
ATOM 793 O O . ILE A 1 102 ? 15.036 -18.535 4.876 1.00 39.88 102 ILE A O 1
ATOM 797 N N . GLY A 1 103 ? 14.895 -16.963 6.464 1.00 41.25 103 GLY A N 1
ATOM 798 C CA . GLY A 1 103 ? 16.118 -16.276 6.066 1.00 41.25 103 GLY A CA 1
ATOM 799 C C . GLY A 1 103 ? 15.996 -14.768 6.133 1.00 41.25 103 GLY A C 1
ATOM 800 O O . GLY A 1 103 ? 15.702 -14.134 5.134 1.00 41.25 103 GLY A O 1
ATOM 801 N N . TYR A 1 104 ? 16.241 -14.196 7.307 1.00 27.55 104 TYR A N 1
ATOM 802 C CA . TYR A 1 104 ? 17.396 -13.325 7.532 1.00 27.55 104 TYR A CA 1
ATOM 803 C C . TYR A 1 104 ? 17.459 -13.011 9.032 1.00 27.55 104 TYR A C 1
ATOM 805 O O . TYR A 1 104 ? 16.589 -12.358 9.599 1.00 27.55 104 TYR A O 1
ATOM 813 N N . VAL A 1 105 ? 18.491 -13.558 9.672 1.00 26.77 105 VAL A N 1
ATOM 814 C CA . VAL A 1 105 ? 18.979 -13.164 10.994 1.00 26.77 105 VAL A CA 1
ATOM 815 C C . VAL A 1 105 ? 19.807 -11.895 10.794 1.00 26.77 105 VAL A C 1
ATOM 817 O O . VAL A 1 105 ? 20.700 -11.922 9.948 1.00 26.77 105 VAL A O 1
ATOM 820 N N . PHE A 1 106 ? 19.450 -10.811 11.490 1.00 29.56 106 PHE A N 1
ATOM 821 C CA . PHE A 1 106 ? 20.261 -9.931 12.357 1.00 29.56 106 PHE A CA 1
ATOM 822 C C . PHE A 1 106 ? 19.445 -8.681 12.705 1.00 29.56 106 PHE A C 1
ATOM 824 O O . PHE A 1 106 ? 19.015 -7.972 11.769 1.00 29.56 106 PHE A O 1
#

Radius of gyration: 14.85 Å; chains: 1; bounding box: 30×42×33 Å

Sequence (106 aa):
DGCPKMMMLVRFMSPQLLVTDKLGRPEDARAVEEAVKTGASILATVQGDCLEDLMKRPSIAYLLQQRLFERIVFLSRRKGPGTVEEIYGGETVKSRLKAEEIGYVF

pLDDT: mean 82.81, std 16.79, range [26.77, 94.38]

Secondary structure (DSSP, 8-state):
----HHHHHHHHH--SEEEES---SHHHHHHHHHHHHTT-EEEE----SSHHHHHTSHHHHHHHHTT--SEEEEEESBTBTTEEEEEEEHHHHHHHHHTT-SS---

Foldseek 3Di:
DDLDPLQVCCVPPLDQEAEEEADADQSSLVSLVSSVVSNHHYHYDHDDDDPVRLCVRVSSVVCLVVLSDQKDWDFDCPVHGRDTDDIAGSVNSVVVVVVVPPDDDD

Organism: NCBI:txid2754717